Protein AF-A0A6L5JUH8-F1 (afdb_monomer)

Structure (mmCIF, N/CA/C/O backbone):
data_AF-A0A6L5JUH8-F1
#
_entry.id   AF-A0A6L5JUH8-F1
#
loop_
_atom_site.group_PDB
_atom_site.id
_atom_site.type_symbol
_atom_site.label_atom_id
_atom_site.label_alt_id
_atom_site.label_comp_id
_atom_site.label_asym_id
_atom_site.label_entity_id
_atom_site.label_seq_id
_atom_site.pdbx_PDB_ins_code
_atom_site.Cartn_x
_atom_site.Cartn_y
_atom_site.Cartn_z
_atom_site.occupancy
_atom_site.B_iso_or_equiv
_atom_site.auth_seq_id
_atom_site.auth_comp_id
_a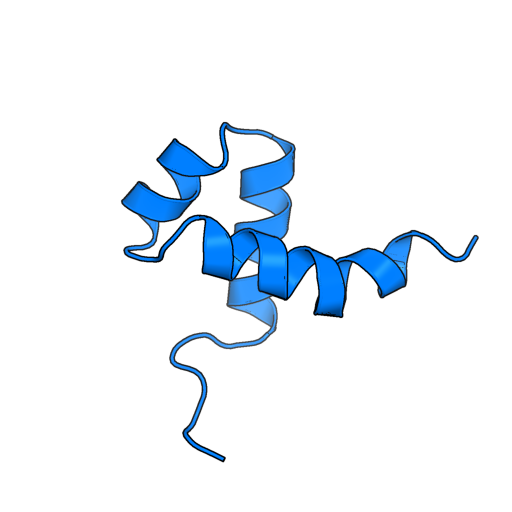tom_site.auth_asym_id
_atom_site.auth_atom_id
_atom_site.pdbx_PDB_model_num
ATOM 1 N N . MET A 1 1 ? -1.686 -6.443 21.026 1.00 44.88 1 MET A N 1
ATOM 2 C CA . MET A 1 1 ? -1.620 -6.029 19.607 1.00 44.88 1 MET A CA 1
ATOM 3 C C . MET A 1 1 ? -2.916 -5.296 19.290 1.00 44.88 1 MET A C 1
ATOM 5 O O . MET A 1 1 ? -3.973 -5.901 19.427 1.00 44.88 1 MET A O 1
ATOM 9 N N . ARG A 1 2 ? -2.890 -3.979 19.028 1.00 47.12 2 ARG A N 1
ATOM 10 C CA . ARG A 1 2 ? -4.122 -3.258 18.649 1.00 47.12 2 ARG A CA 1
ATOM 11 C C . ARG A 1 2 ? -4.670 -3.929 17.387 1.00 47.12 2 ARG A C 1
ATOM 13 O O . ARG A 1 2 ? -3.889 -4.171 16.471 1.00 47.12 2 ARG A O 1
ATOM 20 N N . LYS A 1 3 ? -5.964 -4.271 17.359 1.00 57.16 3 LYS A N 1
ATOM 21 C CA . LYS A 1 3 ? -6.618 -4.794 16.149 1.00 57.16 3 LYS A CA 1
ATOM 22 C C . LYS A 1 3 ? -6.283 -3.845 15.001 1.00 57.16 3 LYS A C 1
ATOM 24 O O . LYS A 1 3 ? -6.574 -2.652 15.104 1.00 57.16 3 LYS A O 1
ATOM 29 N N . SER A 1 4 ? -5.625 -4.359 13.962 1.00 67.31 4 SER A N 1
ATOM 30 C CA . SER A 1 4 ? -5.403 -3.579 12.750 1.00 67.31 4 SER A CA 1
ATOM 31 C C . SER A 1 4 ? -6.765 -3.111 12.246 1.00 67.31 4 SER A C 1
ATOM 33 O O . SER A 1 4 ? -7.735 -3.870 12.266 1.00 67.31 4 SER A O 1
ATOM 35 N N . ARG A 1 5 ? -6.862 -1.841 11.848 1.00 81.44 5 ARG A N 1
ATOM 36 C CA . ARG A 1 5 ? -8.123 -1.250 11.371 1.00 81.44 5 ARG A CA 1
ATOM 37 C C . ARG A 1 5 ? -8.595 -1.884 10.055 1.00 81.44 5 ARG A C 1
ATOM 39 O O . ARG A 1 5 ? -9.744 -1.699 9.673 1.00 81.44 5 ARG A O 1
ATOM 46 N N . PHE A 1 6 ? -7.707 -2.632 9.405 1.00 86.94 6 PHE A N 1
ATOM 47 C CA . PHE A 1 6 ? -7.927 -3.367 8.171 1.00 86.94 6 PHE A CA 1
ATOM 48 C C . PHE A 1 6 ? -7.681 -4.858 8.404 1.00 86.94 6 PHE A C 1
ATOM 50 O O . PHE A 1 6 ? -6.720 -5.242 9.075 1.00 86.94 6 PHE A O 1
ATOM 57 N N . SER A 1 7 ? -8.548 -5.692 7.836 1.00 90.12 7 SER A N 1
ATOM 58 C CA .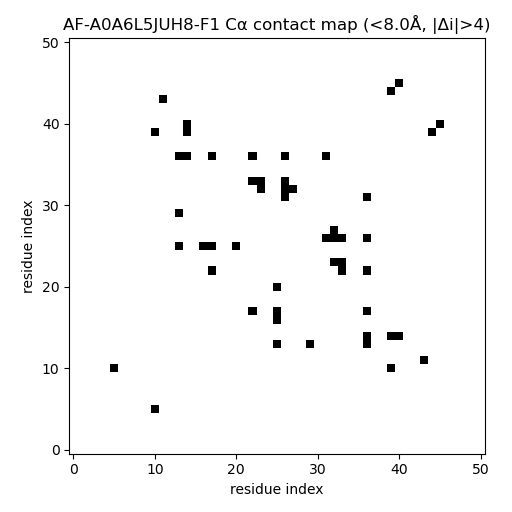 SER A 1 7 ? -8.311 -7.134 7.713 1.00 90.12 7 SER A CA 1
ATOM 59 C C . SER A 1 7 ? -7.213 -7.427 6.684 1.00 90.12 7 SER A C 1
ATOM 61 O O . SER A 1 7 ? -6.959 -6.611 5.799 1.00 90.12 7 SER A O 1
ATOM 63 N N . GLU A 1 8 ? -6.588 -8.604 6.756 1.00 86.56 8 GLU A N 1
ATOM 64 C CA . GLU A 1 8 ? -5.592 -9.041 5.763 1.00 86.56 8 GLU A CA 1
ATOM 65 C C . GLU A 1 8 ? -6.124 -8.996 4.331 1.00 86.56 8 GLU A C 1
ATOM 67 O O . GLU A 1 8 ? -5.473 -8.440 3.452 1.00 86.56 8 GLU A O 1
ATOM 72 N N . ALA A 1 9 ? -7.355 -9.461 4.106 1.00 88.75 9 ALA A N 1
ATOM 73 C CA . ALA A 1 9 ? -7.992 -9.397 2.792 1.00 88.75 9 ALA A CA 1
ATOM 74 C C . ALA A 1 9 ? -8.128 -7.952 2.271 1.00 88.75 9 ALA A C 1
ATOM 76 O O . ALA A 1 9 ? -7.906 -7.690 1.086 1.00 88.75 9 ALA A O 1
ATOM 77 N N . GLN A 1 10 ? -8.448 -6.995 3.151 1.00 91.69 10 GLN A N 1
ATOM 78 C CA . GLN A 1 10 ? -8.490 -5.577 2.786 1.00 91.69 10 GLN A CA 1
ATOM 79 C C . GLN A 1 10 ? -7.094 -5.038 2.472 1.00 91.69 10 GLN A C 1
ATOM 81 O O . GLN A 1 10 ? -6.943 -4.326 1.484 1.00 91.69 10 GLN A O 1
ATOM 86 N N . MET A 1 11 ? -6.077 -5.399 3.260 1.00 91.19 11 MET A N 1
ATOM 87 C CA . MET A 1 11 ? -4.692 -4.982 3.012 1.00 91.19 11 MET A CA 1
ATOM 88 C C . MET A 1 11 ? -4.197 -5.495 1.653 1.00 91.19 11 MET A C 1
ATOM 90 O O . MET A 1 11 ? -3.718 -4.699 0.851 1.00 91.19 11 MET A O 1
ATOM 94 N N . VAL A 1 12 ? -4.411 -6.776 1.334 1.00 89.69 12 VAL A N 1
ATOM 95 C CA . VAL A 1 12 ? -4.049 -7.365 0.030 1.00 89.69 12 VAL A CA 1
ATOM 96 C C . VAL A 1 12 ? -4.809 -6.703 -1.125 1.00 89.69 12 VAL A C 1
ATOM 98 O O . VAL A 1 12 ? -4.230 -6.446 -2.177 1.00 89.69 12 VAL A O 1
ATOM 101 N N . THR A 1 13 ? -6.090 -6.372 -0.939 1.00 92.38 13 THR A N 1
ATOM 102 C CA . THR A 1 13 ? -6.874 -5.662 -1.966 1.00 92.38 13 THR A CA 1
ATOM 103 C C . THR A 1 13 ? -6.308 -4.267 -2.241 1.00 92.38 13 THR A C 1
ATOM 105 O O . THR A 1 13 ? -6.145 -3.892 -3.400 1.00 92.38 13 THR A O 1
ATOM 108 N N . ILE A 1 14 ? -5.954 -3.525 -1.186 1.00 93.50 14 ILE A N 1
ATOM 109 C CA . ILE A 1 14 ? -5.341 -2.193 -1.299 1.00 93.50 14 ILE A CA 1
ATOM 110 C C . ILE A 1 14 ? -3.966 -2.282 -1.974 1.00 93.50 14 ILE A C 1
ATOM 112 O O . ILE A 1 14 ? -3.652 -1.455 -2.827 1.00 93.50 14 ILE A O 1
ATOM 116 N N . LEU A 1 15 ? -3.160 -3.295 -1.636 1.00 91.94 15 LEU A N 1
ATOM 117 C CA . LEU A 1 15 ? -1.865 -3.535 -2.279 1.00 91.94 15 LEU A CA 1
ATOM 118 C C . LEU A 1 15 ? -2.011 -3.789 -3.784 1.00 91.94 15 LEU A C 1
ATOM 120 O O . LEU A 1 15 ? -1.360 -3.110 -4.573 1.00 91.94 15 LEU A O 1
ATOM 124 N N . ARG A 1 16 ? -2.937 -4.671 -4.184 1.00 91.62 16 ARG A N 1
ATOM 125 C CA . ARG A 1 16 ? -3.227 -4.955 -5.602 1.00 91.62 16 ARG A CA 1
ATOM 126 C C . ARG A 1 16 ? -3.742 -3.734 -6.363 1.00 91.62 16 ARG A C 1
ATOM 128 O O . ARG A 1 16 ? -3.515 -3.620 -7.566 1.00 91.62 16 ARG A O 1
ATOM 135 N N . GLU A 1 17 ? -4.467 -2.837 -5.694 1.00 94.00 17 GLU A N 1
ATOM 136 C CA . GLU A 1 17 ? -4.882 -1.563 -6.285 1.00 94.00 17 GLU A CA 1
ATOM 137 C C . GLU A 1 17 ? -3.675 -0.629 -6.481 1.00 94.00 17 GLU A C 1
ATOM 139 O O . GLU A 1 17 ? -3.518 -0.042 -7.551 1.00 94.00 17 GLU A O 1
ATOM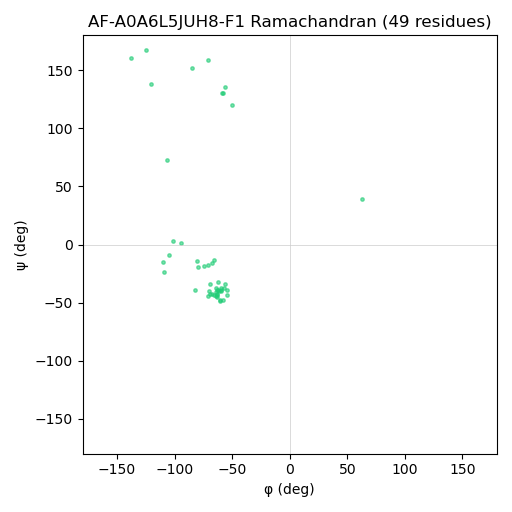 144 N N . ALA A 1 18 ? -2.773 -0.566 -5.496 1.00 93.31 18 ALA A N 1
ATOM 145 C CA . ALA A 1 18 ? -1.534 0.213 -5.554 1.00 93.31 18 ALA A CA 1
ATOM 146 C C . ALA A 1 18 ? -0.507 -0.305 -6.581 1.00 93.31 18 ALA A C 1
ATOM 148 O O . ALA A 1 18 ? 0.427 0.422 -6.923 1.00 93.31 18 ALA A O 1
ATOM 149 N N . ASP A 1 19 ? -0.653 -1.536 -7.081 1.00 90.25 19 ASP A N 1
ATOM 150 C CA . ASP A 1 19 ? 0.147 -2.066 -8.199 1.00 90.25 19 ASP A CA 1
ATOM 151 C C . ASP A 1 19 ? -0.356 -1.590 -9.570 1.00 90.25 19 ASP A C 1
ATOM 153 O O . ASP A 1 19 ? 0.384 -1.631 -10.551 1.00 90.25 19 ASP A O 1
ATOM 157 N N . LYS A 1 20 ? -1.606 -1.118 -9.652 1.00 93.31 20 LYS A N 1
ATOM 158 C CA . LYS A 1 20 ? -2.250 -0.669 -10.900 1.00 93.31 20 LYS A CA 1
ATOM 159 C C . LYS A 1 20 ? -2.465 0.842 -10.968 1.00 93.31 20 LYS A C 1
ATOM 161 O O . LYS A 1 20 ? -2.756 1.360 -12.042 1.00 93.31 20 LYS A O 1
ATOM 166 N N . ALA A 1 21 ? -2.359 1.537 -9.839 1.00 94.31 21 ALA A N 1
ATOM 167 C CA . ALA A 1 21 ? -2.615 2.966 -9.707 1.00 94.31 21 ALA A CA 1
ATOM 168 C C . ALA A 1 21 ? -1.549 3.646 -8.826 1.00 94.31 21 ALA A C 1
ATOM 170 O O . ALA A 1 21 ? -0.878 2.971 -8.040 1.00 94.31 21 ALA A O 1
ATOM 171 N N . PRO A 1 22 ? -1.386 4.980 -8.909 1.00 95.81 22 PRO A N 1
ATOM 172 C CA . PRO A 1 22 ? -0.435 5.701 -8.069 1.00 95.81 22 PRO A CA 1
ATOM 173 C C . PRO A 1 22 ? -0.708 5.489 -6.573 1.00 95.81 22 PRO A C 1
ATOM 175 O O . PRO A 1 22 ? -1.825 5.692 -6.094 1.00 95.81 22 PRO A O 1
ATOM 178 N N . VAL A 1 23 ? 0.337 5.144 -5.812 1.00 94.69 23 VAL A N 1
ATOM 179 C CA . VAL A 1 23 ? 0.255 4.870 -4.362 1.00 94.69 23 VAL A CA 1
ATOM 180 C C . VAL A 1 23 ? -0.389 6.034 -3.600 1.00 94.69 23 VAL A C 1
ATOM 182 O O . VAL A 1 23 ? -1.212 5.799 -2.717 1.00 94.69 23 VAL A O 1
ATOM 185 N N . ALA A 1 24 ? -0.084 7.278 -3.980 1.00 95.12 24 ALA A N 1
ATOM 186 C CA . ALA A 1 24 ? -0.675 8.484 -3.401 1.00 95.12 24 ALA A CA 1
ATOM 187 C C . ALA A 1 24 ? -2.205 8.546 -3.554 1.00 95.12 24 ALA A C 1
ATOM 189 O O . ALA A 1 24 ? -2.912 8.934 -2.619 1.00 95.12 24 ALA A O 1
ATOM 190 N N . GLU A 1 25 ? -2.737 8.138 -4.709 1.00 96.44 25 GLU A N 1
ATOM 191 C CA . GLU A 1 25 ? -4.182 8.125 -4.951 1.00 96.44 25 GLU A CA 1
ATOM 192 C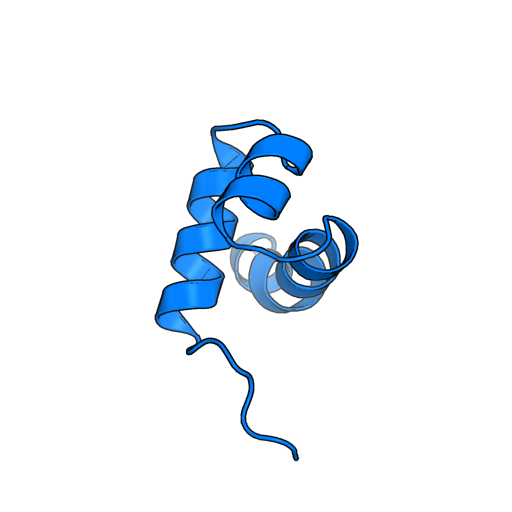 C . GLU A 1 25 ? -4.870 7.028 -4.143 1.00 96.44 25 GLU A C 1
ATOM 194 O O . GLU A 1 25 ? -5.881 7.284 -3.484 1.00 96.44 25 GLU A O 1
ATOM 199 N N . VAL A 1 26 ? -4.283 5.831 -4.116 1.00 96.06 26 VAL A N 1
ATOM 200 C CA . VAL A 1 26 ? -4.796 4.700 -3.331 1.00 96.06 26 VAL A CA 1
ATOM 201 C C . VAL A 1 26 ? -4.767 5.022 -1.833 1.00 96.06 26 VAL A C 1
ATOM 203 O O . VAL A 1 26 ? -5.747 4.793 -1.121 1.00 96.06 26 VAL A O 1
ATOM 206 N N . ALA A 1 27 ? -3.687 5.638 -1.349 1.00 95.19 27 ALA A N 1
ATOM 207 C CA . ALA A 1 27 ? -3.562 6.090 0.033 1.00 95.19 27 ALA A CA 1
ATOM 208 C C . ALA A 1 27 ? -4.681 7.077 0.405 1.00 95.19 27 ALA A C 1
ATOM 210 O O . ALA A 1 27 ? -5.383 6.884 1.405 1.00 95.19 27 ALA A O 1
ATOM 211 N N . LYS A 1 28 ? -4.921 8.079 -0.449 1.00 96.50 28 LYS A N 1
ATOM 212 C CA . LYS A 1 28 ? -5.996 9.062 -0.267 1.00 96.50 28 LYS A CA 1
ATOM 213 C C . LYS A 1 28 ? -7.383 8.413 -0.293 1.00 96.50 28 LYS A C 1
ATOM 215 O O . LYS A 1 28 ? -8.207 8.728 0.564 1.00 96.50 28 LYS A O 1
ATOM 220 N N . LYS A 1 29 ? -7.632 7.486 -1.223 1.00 95.50 29 LYS A N 1
ATOM 221 C CA . LYS A 1 29 ? -8.909 6.763 -1.364 1.00 95.50 29 LYS A CA 1
ATOM 222 C C . LYS A 1 29 ? -9.254 5.939 -0.122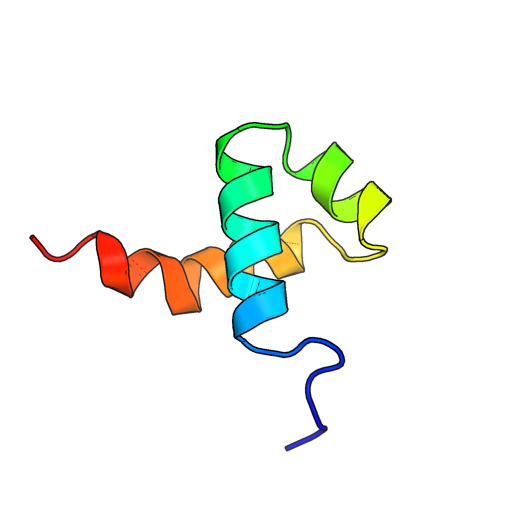 1.00 95.50 29 LYS A C 1
ATOM 224 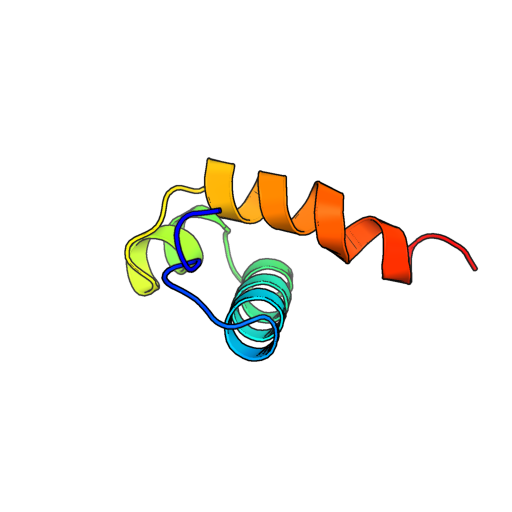O O . LYS A 1 29 ? -10.409 5.915 0.296 1.00 95.50 29 LYS A O 1
ATOM 229 N N . HIS A 1 30 ? -8.260 5.291 0.483 1.00 93.31 30 HIS A N 1
ATOM 230 C CA . HIS A 1 30 ? -8.453 4.435 1.658 1.00 93.31 30 HIS A CA 1
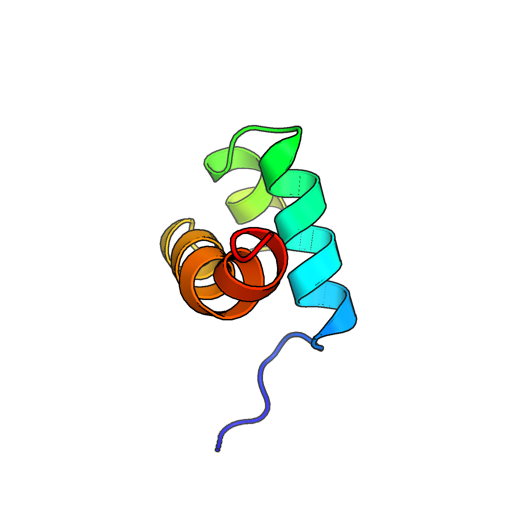ATOM 231 C C . HIS A 1 30 ? -8.220 5.148 3.001 1.00 93.31 30 HIS A C 1
ATOM 233 O O . HIS A 1 30 ? -8.362 4.528 4.058 1.00 93.31 30 HIS A O 1
ATOM 239 N N . GLY A 1 31 ? -7.895 6.446 2.986 1.00 94.25 31 GLY A N 1
ATOM 240 C CA . GLY A 1 31 ? -7.659 7.234 4.198 1.00 94.25 31 GLY A CA 1
ATOM 241 C C . GLY A 1 31 ? -6.463 6.732 5.009 1.00 94.25 31 GLY A C 1
ATOM 242 O O . GLY A 1 31 ? -6.527 6.674 6.240 1.00 94.25 31 GLY A O 1
ATOM 243 N N . ILE A 1 32 ? -5.400 6.320 4.318 1.00 93.75 32 ILE A N 1
ATOM 244 C CA . ILE A 1 32 ? -4.138 5.849 4.899 1.00 93.75 32 ILE A CA 1
ATOM 245 C C . ILE A 1 32 ? -2.967 6.655 4.337 1.00 93.75 32 ILE A C 1
ATOM 247 O O . ILE A 1 32 ? -3.114 7.392 3.367 1.00 93.75 32 ILE A O 1
ATOM 251 N N . SER A 1 33 ? -1.793 6.531 4.950 1.00 94.69 33 SER A N 1
ATOM 252 C CA . SER A 1 33 ? -0.569 7.129 4.415 1.00 94.69 33 SER A CA 1
ATOM 253 C C . SER A 1 33 ? 0.084 6.214 3.380 1.00 94.69 33 SER A C 1
ATOM 255 O O . SER A 1 33 ? 0.013 4.990 3.487 1.00 94.69 33 SER A O 1
ATOM 257 N N . GLU A 1 34 ? 0.811 6.793 2.426 1.00 94.19 34 GLU A N 1
ATOM 258 C CA . GLU A 1 34 ? 1.614 6.026 1.462 1.00 94.19 34 GLU A CA 1
ATOM 259 C C . GLU A 1 34 ? 2.628 5.116 2.172 1.00 94.19 34 GLU A C 1
ATOM 261 O O . GLU A 1 34 ? 2.815 3.963 1.793 1.00 94.19 34 GLU A O 1
ATOM 266 N N . GLN A 1 35 ? 3.210 5.587 3.283 1.00 94.06 35 GLN A N 1
ATOM 267 C CA . GLN A 1 35 ? 4.091 4.790 4.147 1.00 94.06 35 GLN A CA 1
ATOM 268 C C . GLN A 1 35 ? 3.429 3.503 4.660 1.00 94.06 35 GLN A C 1
ATOM 270 O O . GLN A 1 35 ? 4.107 2.485 4.812 1.00 94.06 35 GLN A O 1
ATOM 275 N N . THR A 1 36 ? 2.118 3.529 4.916 1.00 92.69 36 THR A N 1
ATOM 276 C CA . THR A 1 36 ? 1.364 2.337 5.332 1.00 92.69 36 THR A CA 1
ATOM 277 C C . THR A 1 36 ? 1.335 1.307 4.204 1.00 92.69 36 THR A C 1
ATOM 279 O O . THR A 1 36 ? 1.616 0.136 4.446 1.00 92.69 36 THR A O 1
ATOM 282 N N . ILE A 1 37 ? 1.097 1.749 2.965 1.00 93.00 37 ILE A N 1
ATOM 283 C CA . ILE A 1 37 ? 1.108 0.882 1.778 1.00 93.00 37 ILE A CA 1
ATOM 284 C C . ILE A 1 37 ? 2.505 0.287 1.559 1.00 93.00 37 ILE A C 1
ATOM 286 O O . ILE A 1 37 ? 2.627 -0.922 1.373 1.00 93.00 37 ILE A O 1
ATOM 290 N N . TYR A 1 38 ? 3.573 1.082 1.666 1.00 92.00 38 TYR A N 1
ATOM 291 C CA . TYR A 1 38 ? 4.945 0.563 1.567 1.00 92.00 38 TYR A CA 1
ATOM 292 C C . TYR A 1 38 ? 5.290 -0.431 2.687 1.00 92.00 38 TYR A C 1
ATOM 294 O O . TYR A 1 38 ? 5.934 -1.450 2.438 1.00 92.00 38 TYR A O 1
ATOM 302 N N . SER A 1 39 ? 4.828 -0.179 3.914 1.00 91.12 39 SER A N 1
ATOM 303 C CA . SER A 1 39 ? 5.019 -1.099 5.045 1.00 91.12 39 SER A CA 1
ATOM 304 C C . SER A 1 39 ? 4.298 -2.429 4.822 1.00 91.12 39 SER A C 1
ATOM 306 O O . SER A 1 39 ? 4.834 -3.481 5.169 1.00 91.12 39 SER A O 1
ATOM 308 N N . TRP A 1 40 ? 3.106 -2.393 4.222 1.00 90.62 40 TRP A N 1
ATOM 309 C CA . TRP A 1 40 ? 2.381 -3.592 3.810 1.00 90.62 40 TRP A CA 1
ATOM 310 C C . TRP A 1 40 ? 3.058 -4.294 2.635 1.00 90.62 40 TRP A C 1
ATOM 312 O O . TRP A 1 40 ? 3.191 -5.507 2.693 1.00 90.62 40 TRP A O 1
ATOM 322 N N . ARG A 1 41 ? 3.594 -3.584 1.633 1.00 87.25 41 ARG A N 1
ATOM 323 C CA . ARG A 1 41 ? 4.409 -4.211 0.573 1.00 87.25 41 ARG A CA 1
ATOM 324 C C . ARG A 1 41 ? 5.638 -4.916 1.133 1.00 87.25 41 ARG A C 1
ATOM 326 O O . ARG A 1 41 ? 5.978 -5.991 0.669 1.00 87.25 41 ARG A O 1
ATOM 333 N N . LYS A 1 42 ? 6.290 -4.364 2.155 1.00 84.44 42 LYS A N 1
ATOM 334 C CA . LYS A 1 42 ? 7.430 -5.036 2.794 1.00 84.44 42 LYS A CA 1
ATOM 335 C C . LYS A 1 42 ? 7.016 -6.288 3.579 1.00 84.44 42 LYS A C 1
ATOM 337 O O . LYS A 1 42 ? 7.789 -7.232 3.652 1.00 84.44 42 LYS A O 1
ATOM 342 N N . GLN A 1 43 ? 5.828 -6.288 4.183 1.00 82.81 43 GLN A N 1
ATOM 343 C CA . GLN A 1 43 ? 5.330 -7.428 4.964 1.00 82.81 43 GLN A CA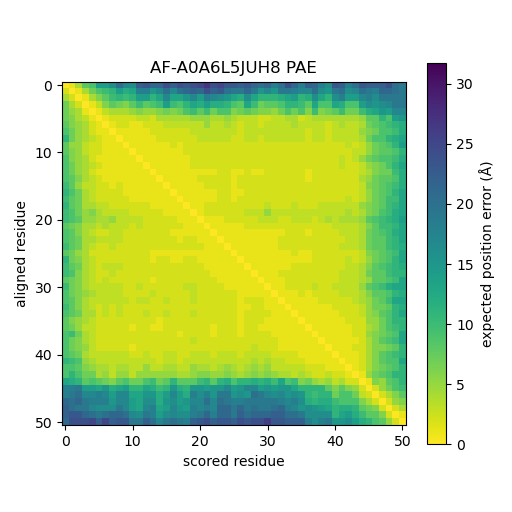 1
ATOM 344 C C . GLN A 1 43 ? 4.690 -8.521 4.101 1.00 82.81 43 GLN A C 1
ATOM 346 O O . GLN A 1 43 ? 4.884 -9.697 4.379 1.00 82.81 43 GLN A O 1
ATOM 351 N N . TYR A 1 44 ? 3.942 -8.136 3.067 1.00 80.38 44 TYR A N 1
ATOM 352 C CA . TYR A 1 44 ? 3.147 -9.038 2.232 1.00 80.38 44 TYR A CA 1
ATOM 353 C C . TYR A 1 44 ? 3.705 -9.211 0.816 1.00 80.38 44 TYR A C 1
ATOM 355 O O . TYR A 1 44 ? 3.431 -10.216 0.187 1.00 80.38 44 TYR A O 1
ATOM 363 N N . GLY A 1 45 ? 4.490 -8.265 0.301 1.00 65.19 45 GLY A N 1
ATOM 364 C CA . GLY A 1 45 ? 5.078 -8.340 -1.04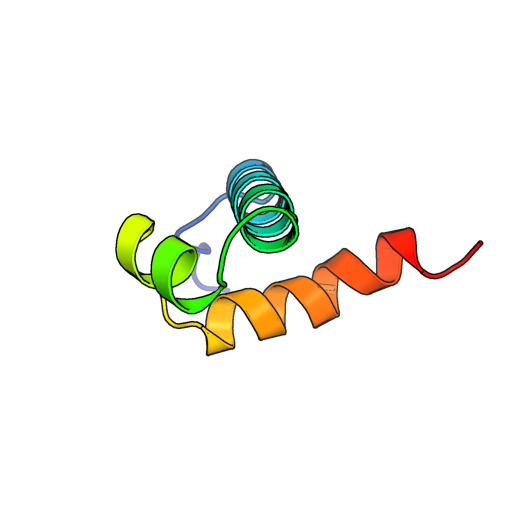3 1.00 65.19 45 GLY A CA 1
ATOM 365 C C . GLY A 1 45 ? 6.332 -9.213 -1.131 1.00 65.19 45 GLY A C 1
ATOM 366 O O . GLY A 1 45 ? 6.718 -9.593 -2.226 1.00 65.19 45 GLY A O 1
ATOM 367 N N . VAL A 1 46 ? 6.942 -9.585 0.001 1.00 57.53 46 VAL A N 1
ATOM 368 C CA . VAL A 1 46 ? 7.994 -10.621 0.031 1.00 57.53 46 VAL A CA 1
ATOM 369 C C . VAL A 1 46 ? 7.391 -12.024 -0.141 1.00 57.53 46 VAL A C 1
ATOM 371 O O . VAL A 1 46 ? 8.099 -12.935 -0.539 1.00 57.53 46 VAL A O 1
ATOM 374 N N . LEU A 1 47 ? 6.080 -12.203 0.080 1.00 54.06 47 LEU A N 1
ATOM 375 C CA . LEU A 1 47 ? 5.406 -13.488 -0.157 1.00 54.06 47 LEU A CA 1
ATOM 376 C C . LEU A 1 47 ? 5.258 -13.830 -1.653 1.00 54.06 47 LEU A C 1
ATOM 378 O O . LEU A 1 47 ? 5.033 -14.992 -1.960 1.00 54.06 47 LEU A O 1
ATOM 382 N N . ASP A 1 48 ? 5.389 -12.851 -2.557 1.00 52.66 48 ASP A N 1
ATOM 383 C CA . ASP A 1 48 ? 5.304 -13.034 -4.020 1.00 52.66 48 ASP A CA 1
ATOM 384 C C . ASP A 1 48 ? 6.684 -12.971 -4.718 1.00 52.66 48 ASP A C 1
ATOM 386 O O . ASP A 1 48 ? 6.775 -13.240 -5.910 1.00 52.66 48 ASP A O 1
ATOM 390 N N . ALA A 1 49 ? 7.758 -12.584 -4.014 1.00 48.06 49 ALA A N 1
ATOM 391 C CA . ALA A 1 49 ? 9.085 -12.343 -4.606 1.00 48.06 49 ALA A CA 1
ATOM 392 C C . ALA A 1 49 ? 10.097 -13.489 -4.397 1.00 48.06 49 ALA A C 1
ATOM 394 O O . ALA A 1 49 ? 11.252 -13.350 -4.794 1.00 48.06 49 ALA A O 1
ATOM 395 N N . ASP A 1 50 ? 9.671 -14.589 -3.774 1.00 43.00 50 ASP A N 1
ATOM 396 C CA . ASP A 1 50 ? 10.445 -15.826 -3.620 1.00 43.00 50 ASP A CA 1
ATOM 397 C C . ASP A 1 50 ? 9.856 -16.894 -4.571 1.00 43.00 50 ASP A C 1
ATOM 399 O O . ASP A 1 50 ? 9.146 -17.809 -4.152 1.00 43.00 50 ASP A O 1
ATOM 403 N N . GLU A 1 51 ? 10.104 -16.726 -5.876 1.00 41.19 51 GLU A N 1
ATOM 404 C CA . GLU A 1 51 ? 10.078 -17.801 -6.887 1.00 41.19 51 GLU A CA 1
ATOM 405 C C . GLU A 1 51 ? 11.404 -17.804 -7.660 1.00 41.19 51 GLU A C 1
ATOM 407 O O . GLU A 1 51 ? 11.882 -16.701 -8.025 1.00 41.19 51 GLU A O 1
#

Secondary structure (DSSP, 8-state):
-PPPSS-HHHHHHHHHHHTTS-HHHHHHHHT--HHHHHHHHHHHGGGSS--

pLDDT: mean 83.2, std 16.9, range [41.19, 96.5]

Nearest PDB structures (foldseek):
  4yn8-assembly1_A  TM=6.576E-01  e=1.080E+00  Corynebacterium diphtheriae
  8dq1-assembly1_D  TM=5.984E-01  e=7.695E-01  Pseudomonas aeruginosa
  6jqs-assembly1_A  TM=6.253E-01  e=1.517E+00  Paenisporosarcina sp. TG-14
  1fse-assembly1_A  TM=6.195E-01  e=2.280E+00  Bacillus subtilis
  7r3e-assembly1_B  TM=5.910E-01  e=2.130E+00  Pseudomonas aeruginosa PAO1

Solvent-accessible surface area (backbone atoms only — not comparable to full-atom values): 3165 Å² total; per-residue (Å²): 130,81,80,66,96,58,54,70,71,54,50,53,51,52,50,61,48,38,76,77,42,60,47,66,57,49,15,60,75,69,75,49,52,50,68,55,55,53,53,45,42,66,69,56,47,56,74,75,68,79,122

Foldseek 3Di:
DPPDPDDPVRLVVLLVVVVVDPLVVSCVVVVHDSVVSVVSCVVPVVVVVPD

Radius of gyration: 10.89 Å; Cα contacts (8 Å, |Δi|>4): 26; chains: 1; bounding box: 19×27×30 Å

Sequence (51 aa):
MRKSRFSEAQMVTILREADKAPVAEVAKKHGISEQTIYSWRKQYGVLDADE

InterPro domains:
  IPR002514 Transposase IS3/IS911family [PF01527] (1-49)
  IPR009057 Homedomain-like superfamily [SSF46689] (1-47)

Mean predicted aligned error: 5.69 Å

Organism: Rhodocyclus tenuis (NCBI:txid1066)